Protein AF-A0AAE2YPI3-F1 (afdb_monomer_lite)

Secondary structure (DSSP, 8-state):
-HHHHHHHHHHHHHHHHHHH-HHHHHHHHHHTT-HHHHHTS-HHHHHHHHHHHHHHHHHHHHHHHHHHHTTSS-GGGHHHHHHHHHHHHHHHHHHHHTSPP-

Sequence (102 aa):
MIILYLLNTLFVLGIVLALWFPAETRRILTRLGLWDWIQGIDREVFSRWVERAGIFLMIAALALFASIAMGGHPWDWILPAGEGLFFGVALWLAGFWSRPKS

Radius of gyration: 17.39 Å; chains: 1; bounding box: 37×36×44 Å

pLDDT: mean 88.59, std 6.59, range [60.69, 97.31]

Structure (mmCIF, N/CA/C/O backbone):
data_AF-A0AAE2YPI3-F1
#
_entry.id   AF-A0AAE2YPI3-F1
#
loop_
_atom_site.group_PDB
_atom_site.id
_atom_site.type_symbol
_atom_site.label_atom_id
_atom_site.label_alt_id
_atom_site.label_comp_id
_atom_site.label_asym_id
_atom_site.label_entity_id
_atom_site.label_seq_id
_atom_site.pdbx_PDB_ins_code
_atom_site.Cartn_x
_atom_site.Cartn_y
_atom_site.Cartn_z
_atom_site.occupancy
_atom_site.B_iso_or_equiv
_atom_site.auth_seq_id
_atom_site.auth_comp_id
_atom_site.auth_asym_id
_atom_site.auth_atom_id
_atom_site.pdbx_PDB_model_num
ATOM 1 N N . MET A 1 1 ? -2.182 -19.891 -10.790 1.00 65.88 1 MET A N 1
ATOM 2 C CA . MET A 1 1 ? -2.836 -18.675 -11.325 1.00 65.88 1 MET A CA 1
ATOM 3 C C . MET A 1 1 ? -4.252 -18.500 -10.776 1.00 65.88 1 MET A C 1
ATOM 5 O O . MET A 1 1 ? -4.432 -17.599 -9.976 1.00 65.88 1 MET A O 1
ATOM 9 N N . ILE A 1 2 ? -5.222 -19.378 -11.070 1.00 85.31 2 ILE A N 1
ATOM 10 C CA . ILE A 1 2 ? -6.626 -19.242 -10.597 1.00 85.31 2 ILE A CA 1
ATOM 11 C C . ILE A 1 2 ? -6.775 -19.072 -9.073 1.00 85.31 2 ILE A C 1
ATOM 13 O O . ILE A 1 2 ? -7.499 -18.188 -8.631 1.00 85.31 2 ILE A O 1
ATOM 17 N N . ILE A 1 3 ? -6.054 -19.861 -8.266 1.00 86.25 3 ILE A N 1
ATOM 18 C CA . ILE A 1 3 ? -6.129 -19.774 -6.795 1.00 86.25 3 ILE A CA 1
ATOM 19 C C . ILE A 1 3 ? -5.665 -18.399 -6.286 1.00 86.25 3 ILE A C 1
ATOM 21 O O . ILE A 1 3 ? -6.297 -17.830 -5.405 1.00 86.25 3 ILE A O 1
ATOM 25 N N . LEU A 1 4 ? -4.604 -17.835 -6.873 1.00 72.94 4 LEU A N 1
ATOM 26 C CA . LEU A 1 4 ? -4.101 -16.505 -6.509 1.00 72.94 4 LEU A CA 1
ATOM 27 C C . LEU A 1 4 ? -5.111 -15.407 -6.859 1.00 72.94 4 LEU A C 1
ATOM 29 O O . LEU A 1 4 ? -5.353 -14.529 -6.037 1.00 72.94 4 LEU A O 1
ATOM 33 N N . TYR A 1 5 ? -5.745 -15.481 -8.033 1.00 74.19 5 TYR A N 1
ATOM 34 C CA . TYR A 1 5 ? -6.800 -14.535 -8.409 1.00 74.19 5 TYR A CA 1
ATOM 35 C C . TYR A 1 5 ? -8.025 -14.638 -7.500 1.00 74.19 5 TYR A C 1
ATOM 37 O O . TYR A 1 5 ? -8.576 -13.611 -7.107 1.00 74.19 5 TYR A O 1
ATOM 45 N N . LEU A 1 6 ? -8.426 -15.855 -7.122 1.00 83.69 6 LEU A N 1
ATOM 46 C CA . LEU A 1 6 ? -9.534 -16.069 -6.194 1.00 83.69 6 LEU A CA 1
ATOM 47 C C . LEU A 1 6 ? -9.216 -15.490 -4.811 1.00 83.69 6 LEU A C 1
ATOM 49 O O . LEU A 1 6 ? -10.025 -14.746 -4.267 1.00 83.69 6 LEU A O 1
ATOM 53 N N . LEU A 1 7 ? -8.030 -15.778 -4.269 1.00 81.50 7 LEU A N 1
ATOM 54 C CA . LEU A 1 7 ? -7.588 -15.238 -2.982 1.00 81.50 7 LEU A CA 1
ATOM 55 C C . LEU A 1 7 ? -7.509 -13.709 -3.006 1.00 81.50 7 LEU A C 1
ATOM 57 O O . LEU A 1 7 ? -8.010 -13.069 -2.085 1.00 81.50 7 LEU A O 1
ATOM 61 N N . ASN A 1 8 ? -6.952 -13.123 -4.070 1.00 76.75 8 ASN A N 1
ATOM 62 C CA . ASN A 1 8 ? -6.912 -11.672 -4.243 1.00 76.75 8 ASN A CA 1
ATOM 63 C C . ASN A 1 8 ? -8.328 -11.076 -4.282 1.00 76.75 8 ASN A C 1
ATOM 65 O O . ASN A 1 8 ? -8.628 -10.124 -3.568 1.00 76.75 8 ASN A O 1
ATOM 69 N N . THR A 1 9 ? -9.229 -11.688 -5.053 1.00 80.88 9 THR A N 1
ATOM 70 C CA . THR A 1 9 ? -10.624 -11.242 -5.153 1.00 80.88 9 THR A CA 1
ATOM 71 C C . THR A 1 9 ? -11.322 -11.294 -3.798 1.00 80.88 9 THR A C 1
ATOM 73 O O . THR A 1 9 ? -11.936 -10.311 -3.394 1.00 80.88 9 THR A O 1
ATOM 76 N N . LEU A 1 10 ? -11.193 -12.401 -3.060 1.00 85.94 10 LEU A N 1
ATOM 77 C CA . LEU A 1 10 ? -11.771 -12.549 -1.722 1.00 85.94 10 LEU A CA 1
ATOM 78 C C . LEU A 1 10 ? -11.193 -11.535 -0.730 1.00 85.94 10 LEU A C 1
ATOM 80 O O . LEU A 1 10 ? -11.932 -10.996 0.091 1.00 85.94 10 LEU A O 1
ATOM 84 N N . PHE A 1 11 ? -9.895 -11.246 -0.821 1.00 80.94 11 PHE A N 1
ATOM 85 C CA . PHE A 1 11 ? -9.234 -10.259 0.025 1.00 80.94 11 PHE A CA 1
ATOM 86 C C . PHE A 1 11 ? -9.752 -8.841 -0.242 1.00 80.94 11 PHE A C 1
ATOM 88 O O . PHE A 1 11 ? -10.162 -8.151 0.691 1.00 80.94 11 PHE A O 1
ATOM 95 N N . VAL A 1 12 ? -9.816 -8.429 -1.513 1.00 77.75 12 VAL A N 1
ATOM 96 C CA . VAL A 1 12 ? -10.372 -7.128 -1.919 1.00 77.75 12 VAL A CA 1
ATOM 97 C C . VAL A 1 12 ? -11.831 -7.007 -1.488 1.00 77.75 12 VAL A C 1
ATOM 99 O O . VAL A 1 12 ? -12.218 -5.998 -0.901 1.00 77.75 12 VAL A O 1
ATOM 102 N N . LEU A 1 13 ? -12.635 -8.048 -1.713 1.00 81.19 13 LEU A N 1
ATOM 103 C CA . LEU A 1 13 ? -14.044 -8.068 -1.324 1.00 81.19 13 LEU A CA 1
ATOM 104 C C . LEU A 1 13 ? -14.202 -7.960 0.199 1.00 81.19 13 LEU A C 1
ATOM 106 O O . LEU A 1 13 ? -15.049 -7.212 0.679 1.00 81.19 13 LEU A O 1
ATOM 110 N N . GLY A 1 14 ? -13.333 -8.634 0.957 1.00 83.06 14 GLY A N 1
ATOM 111 C CA . GLY A 1 14 ? -13.251 -8.516 2.410 1.00 83.06 14 GLY A CA 1
ATOM 112 C C . GLY A 1 14 ? -12.948 -7.091 2.878 1.00 83.06 14 GLY A C 1
ATOM 113 O O . GLY A 1 14 ? -13.620 -6.604 3.782 1.00 83.06 14 GLY A O 1
ATOM 114 N N . ILE A 1 15 ? -12.004 -6.391 2.239 1.00 83.81 15 ILE A N 1
ATOM 115 C CA . ILE A 1 15 ? -11.686 -4.985 2.553 1.00 83.81 15 ILE A CA 1
ATOM 116 C C . ILE A 1 15 ? -12.867 -4.064 2.233 1.00 83.81 15 ILE A C 1
ATOM 118 O O . ILE A 1 15 ? -13.221 -3.210 3.044 1.00 83.81 15 ILE A O 1
ATOM 122 N N . VAL A 1 16 ? -13.498 -4.229 1.070 1.00 82.56 16 VAL A N 1
ATOM 123 C CA . VAL A 1 16 ? -14.647 -3.402 0.667 1.00 82.56 16 VAL A CA 1
ATOM 124 C C . VAL A 1 16 ? -15.811 -3.586 1.641 1.00 82.56 16 VAL A C 1
ATOM 126 O O . VAL A 1 16 ? -16.370 -2.603 2.129 1.00 82.56 16 VAL A O 1
ATOM 129 N N . LEU A 1 17 ? -16.136 -4.833 1.991 1.00 82.12 17 LEU A N 1
ATOM 130 C CA . LEU A 1 17 ? -17.153 -5.131 3.000 1.00 82.12 17 LEU A CA 1
ATOM 131 C C . LEU A 1 17 ? -16.764 -4.580 4.376 1.00 82.12 17 LEU A C 1
ATOM 133 O O . LEU A 1 17 ? -17.629 -4.064 5.083 1.00 82.12 17 LEU A O 1
ATOM 137 N N . ALA A 1 18 ? -15.477 -4.622 4.729 1.00 85.19 18 ALA A N 1
ATOM 138 C CA . ALA A 1 18 ? -14.974 -4.051 5.971 1.00 85.19 18 ALA A CA 1
ATOM 139 C C . ALA A 1 18 ? -15.192 -2.538 6.072 1.00 85.19 18 ALA A C 1
ATOM 141 O O . ALA A 1 18 ? -15.543 -2.033 7.140 1.00 85.19 18 ALA A O 1
ATOM 142 N N . LEU A 1 19 ? -15.026 -1.826 4.956 1.00 83.75 19 LEU A N 1
ATOM 143 C CA . LEU A 1 19 ? -15.249 -0.385 4.868 1.00 83.75 19 LEU A CA 1
ATOM 144 C C . LEU A 1 19 ? -16.737 -0.017 4.912 1.00 83.75 19 LEU A C 1
ATOM 146 O O . LEU A 1 19 ? -17.093 0.989 5.521 1.00 83.75 19 LEU A O 1
ATOM 150 N N . TRP A 1 20 ? -17.608 -0.814 4.288 1.00 90.31 20 TRP A N 1
ATOM 151 C CA . TRP A 1 20 ? -19.054 -0.551 4.258 1.00 90.31 20 TRP A CA 1
ATOM 152 C C . TRP A 1 20 ? -19.784 -0.966 5.534 1.00 90.31 20 TRP A C 1
ATOM 154 O O . TRP A 1 20 ? -20.735 -0.300 5.938 1.00 90.31 20 TRP A O 1
ATOM 164 N N . PHE A 1 21 ? -19.331 -2.033 6.193 1.00 91.69 21 PHE A N 1
ATOM 165 C CA . PHE A 1 21 ? -19.969 -2.585 7.388 1.00 91.69 21 PHE A CA 1
ATOM 166 C C . PHE A 1 21 ? -18.974 -2.664 8.558 1.00 91.69 21 PHE A C 1
ATOM 168 O O . PHE A 1 21 ? -18.624 -3.759 9.016 1.00 91.69 21 PHE A O 1
ATOM 175 N N . PRO A 1 22 ? -18.503 -1.518 9.085 1.00 86.69 22 PRO A N 1
ATOM 176 C CA . PRO A 1 22 ? -17.451 -1.489 10.101 1.00 86.69 22 PRO A CA 1
ATOM 177 C C . PRO A 1 22 ? -17.881 -2.134 11.428 1.00 86.69 22 PRO A C 1
ATOM 179 O O . PRO A 1 22 ? -17.069 -2.786 12.087 1.00 86.69 22 PRO A O 1
ATOM 182 N N . ALA A 1 23 ? -19.156 -2.002 11.812 1.00 89.00 23 ALA A N 1
ATOM 183 C CA . ALA A 1 23 ? -19.700 -2.626 13.021 1.00 89.00 23 ALA A CA 1
ATOM 184 C C . ALA A 1 23 ? -19.676 -4.161 12.930 1.00 89.00 23 ALA A C 1
ATOM 186 O O . ALA A 1 23 ? -19.209 -4.844 13.847 1.00 89.00 23 ALA A O 1
ATOM 187 N N . GLU A 1 24 ? -20.082 -4.696 11.780 1.00 90.56 24 GLU A N 1
ATOM 188 C CA . GLU A 1 24 ? -20.209 -6.141 11.578 1.00 90.56 24 GLU A CA 1
ATOM 189 C C . GLU A 1 24 ? -18.839 -6.776 11.407 1.00 90.56 24 GLU A C 1
ATOM 191 O O . GLU A 1 24 ? -18.565 -7.844 11.953 1.00 90.56 24 GLU A O 1
ATOM 196 N N . THR A 1 25 ? -17.935 -6.056 10.755 1.00 88.69 25 THR A N 1
ATOM 197 C CA . THR A 1 25 ? -16.527 -6.426 10.636 1.00 88.69 25 THR A CA 1
ATOM 198 C C . THR A 1 25 ? -15.863 -6.488 11.997 1.00 88.69 25 THR A C 1
ATOM 200 O O . THR A 1 25 ? -15.243 -7.497 12.327 1.00 88.69 25 THR A O 1
ATOM 203 N N . ARG A 1 26 ? -16.059 -5.467 12.840 1.00 87.31 26 ARG A N 1
ATOM 204 C CA . ARG A 1 26 ? -15.593 -5.498 14.228 1.00 87.31 26 ARG A CA 1
ATOM 205 C C . ARG A 1 26 ? -16.150 -6.716 14.960 1.00 87.31 26 ARG A C 1
ATOM 207 O O . ARG A 1 26 ? -15.384 -7.441 15.581 1.00 87.31 26 ARG A O 1
ATOM 214 N N . ARG A 1 27 ? -17.452 -6.993 14.841 1.00 90.94 27 ARG A N 1
ATOM 215 C CA . ARG A 1 27 ? -18.095 -8.150 15.485 1.00 90.94 27 ARG A CA 1
ATOM 216 C C . ARG A 1 27 ? -17.491 -9.482 15.036 1.00 90.94 27 ARG A C 1
ATOM 218 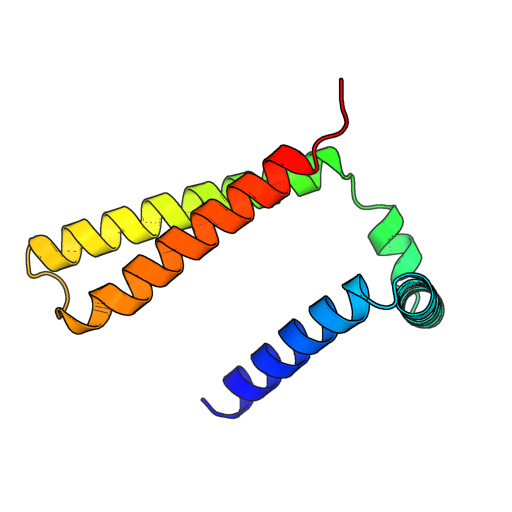O O . ARG A 1 27 ? -17.262 -10.351 15.878 1.00 90.94 27 ARG A O 1
ATOM 225 N N . ILE A 1 28 ? -17.232 -9.651 13.740 1.00 89.62 28 ILE A N 1
ATOM 226 C CA . ILE A 1 28 ? -16.591 -10.851 13.183 1.00 89.62 28 ILE A CA 1
ATOM 227 C C . ILE A 1 28 ? -15.161 -10.975 13.716 1.00 89.62 28 ILE A C 1
ATOM 229 O O . ILE A 1 28 ? -14.800 -12.023 14.245 1.00 89.62 28 ILE A O 1
ATOM 233 N N . LEU A 1 29 ? -14.372 -9.902 13.657 1.00 88.06 29 LEU A N 1
ATOM 234 C CA . LEU A 1 29 ? -12.991 -9.887 14.142 1.00 88.06 29 LEU A CA 1
ATOM 235 C C . LEU A 1 29 ? -12.900 -10.173 15.644 1.00 88.06 29 LEU A C 1
ATOM 237 O O . LEU A 1 29 ? -11.998 -10.889 16.071 1.00 88.06 29 LEU A O 1
ATOM 241 N N . THR A 1 30 ? -13.842 -9.672 16.448 1.00 90.62 30 THR A N 1
ATOM 242 C CA . THR A 1 30 ? -13.912 -9.978 17.884 1.00 90.62 30 THR A CA 1
ATOM 243 C C . THR A 1 30 ? -14.232 -11.453 18.114 1.00 90.62 30 THR A C 1
ATOM 245 O O . THR A 1 30 ? -13.581 -12.090 18.933 1.00 90.62 30 THR A O 1
ATOM 248 N N . ARG A 1 31 ? -15.177 -12.036 17.362 1.00 92.75 31 ARG A N 1
ATOM 249 C CA . ARG A 1 31 ? -15.498 -13.474 17.457 1.00 92.75 31 ARG A CA 1
ATOM 250 C C . ARG A 1 31 ? -14.331 -14.378 17.068 1.00 92.75 31 ARG A C 1
ATOM 252 O O . ARG A 1 31 ? -14.219 -15.472 17.605 1.00 92.75 31 ARG A O 1
ATOM 259 N N . LEU A 1 32 ? -13.482 -13.922 16.152 1.00 90.69 32 LEU A N 1
ATOM 260 C CA . LEU A 1 32 ? -12.272 -14.630 15.736 1.00 90.69 32 LEU A CA 1
ATOM 261 C C . LEU A 1 32 ? -11.074 -14.387 16.674 1.00 90.69 32 LEU A C 1
ATOM 263 O O . LEU A 1 32 ? -10.001 -14.921 16.418 1.00 90.69 32 LEU A O 1
ATOM 267 N N . GLY A 1 33 ? -11.221 -13.569 17.725 1.00 88.75 33 GLY A N 1
ATOM 268 C CA . GLY A 1 33 ? -10.116 -13.189 18.617 1.00 88.75 33 GLY A CA 1
ATOM 269 C C . GLY A 1 33 ? -9.054 -12.296 17.960 1.00 88.75 33 GLY A C 1
ATOM 270 O O . GLY A 1 33 ? -7.997 -12.062 18.533 1.00 88.75 33 GLY A O 1
ATOM 271 N N . LEU A 1 34 ? -9.319 -11.780 16.756 1.00 87.81 34 LEU A N 1
ATOM 272 C CA . LEU A 1 34 ? -8.388 -10.947 15.987 1.00 87.81 34 LEU A CA 1
ATOM 273 C C . LEU A 1 34 ? -8.500 -9.463 16.343 1.00 87.81 34 LEU A C 1
ATOM 275 O O . LEU A 1 34 ? -7.593 -8.684 16.059 1.00 87.81 34 LEU A O 1
ATOM 279 N N . TRP A 1 35 ? -9.619 -9.056 16.945 1.00 87.94 35 TRP A N 1
ATOM 280 C CA . TRP A 1 35 ? -9.869 -7.652 17.262 1.00 87.94 35 TRP A CA 1
ATOM 281 C C . TRP A 1 35 ? -8.860 -7.079 18.260 1.00 87.94 35 TRP A C 1
ATOM 283 O O . TRP A 1 35 ? -8.390 -5.965 18.051 1.00 87.94 35 TRP A O 1
ATOM 293 N N . ASP A 1 36 ? -8.480 -7.844 19.285 1.00 85.75 36 ASP A N 1
ATOM 294 C CA . ASP A 1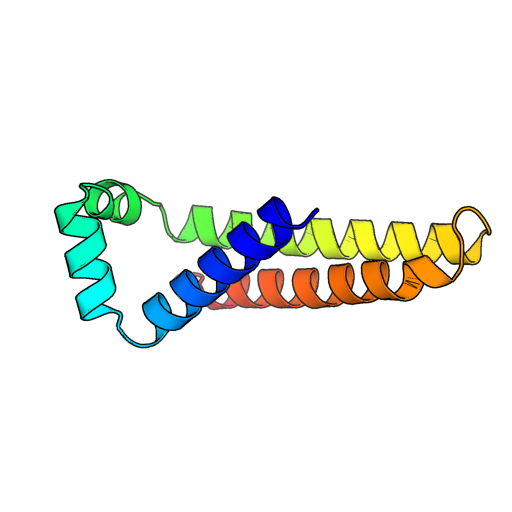 36 ? -7.507 -7.398 20.290 1.00 85.75 36 ASP A CA 1
ATOM 295 C C . ASP A 1 36 ? -6.125 -7.184 19.665 1.00 85.75 36 ASP A C 1
ATOM 297 O O . ASP A 1 36 ? -5.446 -6.197 19.948 1.00 85.75 36 ASP A O 1
ATOM 301 N N . TRP A 1 37 ? -5.747 -8.057 18.726 1.00 84.75 37 TRP A N 1
ATOM 302 C CA . TRP A 1 37 ? -4.517 -7.906 17.957 1.00 84.75 37 TRP A CA 1
ATOM 303 C C . TRP A 1 37 ? -4.545 -6.646 17.085 1.00 84.75 37 TRP A C 1
ATOM 305 O O . TRP A 1 37 ? -3.587 -5.878 17.085 1.00 84.75 37 TRP A O 1
ATOM 315 N N . ILE A 1 38 ? -5.667 -6.381 16.407 1.00 83.62 38 ILE A N 1
ATOM 316 C CA . ILE A 1 38 ? -5.853 -5.179 15.578 1.00 83.62 38 ILE A CA 1
ATOM 317 C C . ILE A 1 38 ? -5.849 -3.902 16.427 1.00 83.62 38 ILE A C 1
ATOM 319 O O . ILE A 1 38 ? -5.293 -2.891 16.005 1.00 83.62 38 ILE A O 1
ATOM 323 N N . GLN A 1 39 ? -6.443 -3.924 17.623 1.00 83.00 39 GLN A N 1
ATOM 324 C CA . GLN A 1 39 ? -6.416 -2.784 18.543 1.00 83.00 39 GLN A CA 1
ATOM 325 C C . GLN A 1 39 ? -5.019 -2.500 19.098 1.00 83.00 39 GLN A C 1
ATOM 327 O O . GLN A 1 39 ? -4.714 -1.342 19.373 1.00 83.00 39 GLN A O 1
ATOM 332 N N . GLY A 1 40 ? -4.178 -3.529 19.230 1.00 82.75 40 GLY A N 1
ATOM 333 C CA . GLY A 1 40 ? -2.777 -3.391 19.624 1.00 82.75 40 GLY A CA 1
ATOM 334 C C . GLY A 1 40 ? -1.868 -2.809 18.537 1.00 82.75 40 GLY A C 1
ATOM 335 O O . GLY A 1 40 ? -0.716 -2.492 18.827 1.00 82.75 40 GLY A O 1
ATOM 336 N N . ILE A 1 41 ? -2.353 -2.654 17.298 1.00 84.88 41 ILE A N 1
ATOM 337 C CA . ILE A 1 41 ? -1.576 -2.031 16.225 1.00 84.88 41 ILE A CA 1
ATOM 338 C C . ILE A 1 41 ? -1.433 -0.537 16.519 1.00 84.88 41 ILE A C 1
ATOM 340 O O . ILE A 1 41 ? -2.402 0.225 16.481 1.00 84.88 41 ILE A O 1
ATOM 344 N N . ASP A 1 42 ? -0.192 -0.109 16.746 1.00 86.06 42 ASP A N 1
ATOM 345 C CA . ASP A 1 42 ? 0.165 1.302 16.786 1.00 86.06 42 ASP A CA 1
ATOM 346 C C . ASP A 1 42 ? -0.142 1.934 15.420 1.00 86.06 42 ASP A C 1
ATOM 348 O O . ASP A 1 42 ? 0.509 1.652 14.408 1.00 86.06 42 ASP A O 1
ATOM 352 N N . ARG A 1 43 ? -1.175 2.783 15.398 1.00 83.94 43 ARG A N 1
ATOM 353 C CA . ARG A 1 43 ? -1.672 3.425 14.178 1.00 83.94 43 ARG A CA 1
ATOM 354 C C . ARG A 1 43 ? -0.630 4.323 13.526 1.00 83.94 43 ARG A C 1
ATOM 356 O O . ARG A 1 43 ? -0.614 4.403 12.303 1.00 83.94 43 ARG A O 1
ATOM 363 N N . GLU A 1 44 ? 0.224 4.977 14.307 1.00 87.38 44 GLU A N 1
ATOM 364 C CA . GLU A 1 44 ? 1.256 5.873 13.785 1.00 87.38 44 GLU A CA 1
ATOM 365 C C . GLU A 1 44 ? 2.415 5.082 13.173 1.00 87.38 44 GLU A C 1
ATOM 367 O O . GLU A 1 44 ? 2.972 5.445 12.133 1.00 87.38 44 GLU A O 1
ATOM 372 N N . VAL A 1 45 ? 2.805 3.975 13.804 1.00 88.00 45 VAL A N 1
ATOM 373 C CA . VAL A 1 45 ? 3.802 3.064 13.231 1.00 88.00 45 VAL A CA 1
ATOM 374 C C . VAL A 1 45 ? 3.246 2.420 11.963 1.00 88.00 45 VAL A C 1
ATOM 376 O O . VAL A 1 45 ? 3.922 2.410 10.934 1.00 88.00 45 VAL A O 1
ATOM 379 N N . PHE A 1 46 ? 2.003 1.940 11.998 1.00 88.75 46 PHE A N 1
ATOM 380 C CA . PHE A 1 46 ? 1.351 1.319 10.850 1.00 88.75 46 PHE A CA 1
ATOM 381 C C . PHE A 1 46 ? 1.183 2.289 9.676 1.00 88.75 46 PHE A C 1
ATOM 383 O O . PHE A 1 46 ? 1.529 1.938 8.549 1.00 88.75 46 PHE A O 1
ATOM 390 N N . SER A 1 47 ? 0.738 3.527 9.918 1.00 89.12 47 SER A N 1
ATOM 391 C CA . SER A 1 47 ? 0.595 4.531 8.859 1.00 89.12 47 SER A CA 1
ATOM 392 C C . SER A 1 47 ? 1.937 4.832 8.184 1.00 89.12 47 SER A C 1
ATOM 394 O O . SER A 1 47 ? 2.017 4.865 6.958 1.00 89.12 47 SER A O 1
ATOM 396 N N . ARG A 1 48 ? 3.024 4.934 8.962 1.00 92.00 48 ARG A N 1
ATOM 397 C CA . ARG A 1 48 ? 4.387 5.099 8.429 1.00 92.00 48 ARG A CA 1
ATOM 398 C C . ARG A 1 48 ? 4.856 3.895 7.614 1.00 92.00 48 ARG A C 1
ATOM 400 O O . ARG A 1 48 ? 5.535 4.081 6.605 1.00 92.00 48 ARG A O 1
ATOM 407 N N . TRP A 1 49 ? 4.517 2.670 8.016 1.00 92.50 49 TRP A N 1
ATOM 408 C CA . TRP A 1 49 ? 4.813 1.476 7.216 1.00 92.50 49 TRP A CA 1
ATOM 409 C C . TRP A 1 49 ? 4.077 1.484 5.880 1.00 92.50 49 TRP A C 1
ATOM 411 O O . TRP A 1 49 ? 4.696 1.213 4.852 1.00 92.50 49 TRP A O 1
ATOM 421 N N . VAL A 1 50 ? 2.793 1.846 5.883 1.00 92.38 50 VAL A N 1
ATOM 422 C CA . VAL A 1 50 ? 1.977 1.964 4.668 1.00 92.38 50 VAL A CA 1
ATOM 423 C C . VAL A 1 50 ? 2.566 3.006 3.713 1.00 92.38 50 VAL A C 1
ATOM 425 O O . VAL A 1 50 ? 2.718 2.734 2.524 1.00 92.38 50 VAL A O 1
ATOM 428 N N . GLU A 1 51 ? 3.000 4.158 4.224 1.00 93.38 51 GLU A N 1
ATOM 429 C CA . GLU A 1 51 ? 3.674 5.166 3.400 1.00 93.38 51 GLU A CA 1
ATOM 430 C C . GLU A 1 51 ? 4.987 4.673 2.804 1.00 93.38 51 GLU A C 1
ATOM 432 O O . GLU A 1 51 ? 5.249 4.895 1.623 1.00 93.38 51 GLU A O 1
ATOM 437 N N . ARG A 1 52 ? 5.822 4.005 3.608 1.00 94.19 52 ARG A N 1
ATOM 438 C CA . ARG A 1 52 ? 7.094 3.439 3.141 1.00 94.19 52 ARG A CA 1
ATOM 439 C C . ARG A 1 52 ? 6.869 2.381 2.069 1.00 94.19 52 ARG A C 1
ATOM 441 O O . ARG A 1 52 ? 7.614 2.360 1.095 1.00 94.19 52 ARG A O 1
ATOM 448 N N . ALA A 1 53 ? 5.842 1.545 2.219 1.00 93.25 53 ALA A N 1
ATOM 449 C CA . ALA A 1 53 ? 5.442 0.584 1.197 1.00 93.25 53 ALA A CA 1
ATOM 450 C C . ALA A 1 53 ? 4.998 1.292 -0.092 1.00 93.25 53 ALA A C 1
ATOM 452 O O . ALA A 1 53 ? 5.409 0.893 -1.181 1.00 93.25 53 ALA A O 1
ATOM 453 N N . GLY A 1 54 ? 4.237 2.385 0.031 1.00 93.94 54 GLY A N 1
ATOM 454 C CA . GLY A 1 54 ? 3.873 3.241 -1.096 1.00 93.94 54 GLY A CA 1
ATOM 455 C C . GLY A 1 54 ? 5.095 3.813 -1.821 1.00 93.94 54 GLY A C 1
ATOM 456 O O . GLY A 1 54 ? 5.232 3.649 -3.030 1.00 93.94 54 GLY A O 1
ATOM 457 N N . ILE A 1 55 ? 6.036 4.406 -1.080 1.00 95.88 55 ILE A N 1
ATOM 458 C CA . ILE A 1 55 ? 7.300 4.941 -1.621 1.00 95.88 55 ILE A CA 1
ATOM 459 C C . ILE A 1 55 ? 8.114 3.851 -2.314 1.00 95.88 55 ILE A C 1
ATOM 461 O O . ILE A 1 55 ? 8.593 4.057 -3.427 1.00 95.88 55 ILE A O 1
ATOM 465 N N . PHE A 1 56 ? 8.248 2.689 -1.681 1.00 96.38 56 PHE A N 1
ATOM 466 C CA . PHE A 1 56 ? 8.960 1.555 -2.256 1.00 96.38 56 PHE A CA 1
ATOM 467 C C . PHE A 1 56 ? 8.360 1.132 -3.602 1.00 96.38 56 PHE A C 1
ATOM 469 O O . PHE A 1 56 ? 9.099 0.982 -4.573 1.00 96.38 56 PHE A O 1
ATOM 476 N N . LEU A 1 57 ? 7.032 1.003 -3.688 1.00 94.62 57 LEU A N 1
ATOM 477 C CA . LEU A 1 57 ? 6.339 0.663 -4.934 1.00 94.62 57 LEU A CA 1
ATOM 478 C C . LEU A 1 57 ? 6.542 1.720 -6.020 1.00 94.62 57 LEU A C 1
ATOM 480 O O . LEU A 1 57 ? 6.813 1.360 -7.163 1.00 94.62 57 LEU A O 1
ATOM 484 N N . MET A 1 58 ? 6.484 3.008 -5.670 1.00 97.31 58 MET A N 1
ATOM 485 C CA . MET A 1 58 ? 6.765 4.087 -6.621 1.00 97.31 58 MET A CA 1
ATOM 486 C C . MET A 1 58 ? 8.199 4.003 -7.163 1.00 97.31 58 MET A C 1
ATOM 488 O O . MET A 1 58 ? 8.403 4.097 -8.370 1.00 97.31 58 MET A O 1
ATOM 492 N N . ILE A 1 59 ? 9.195 3.772 -6.299 1.00 97.19 59 ILE A N 1
ATOM 493 C CA . ILE A 1 59 ? 10.600 3.627 -6.714 1.00 97.19 59 ILE A CA 1
ATOM 494 C C . ILE A 1 59 ? 10.782 2.391 -7.602 1.00 97.19 59 ILE A C 1
ATOM 496 O O . ILE A 1 59 ? 11.432 2.478 -8.642 1.00 97.19 59 ILE A O 1
ATOM 500 N N . ALA 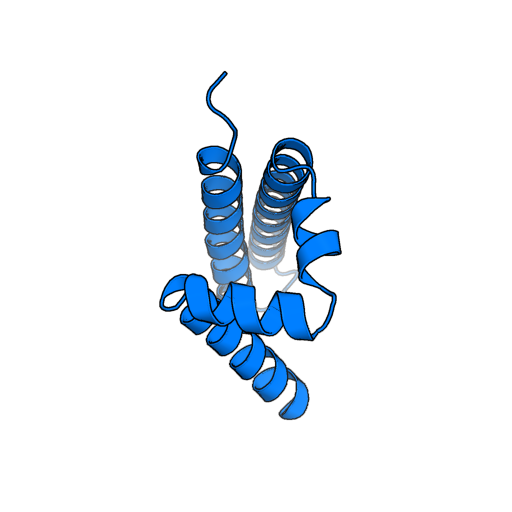A 1 60 ? 10.192 1.253 -7.229 1.00 94.94 60 ALA A N 1
ATOM 501 C CA . ALA A 1 60 ? 10.259 0.026 -8.018 1.00 94.94 60 ALA A CA 1
ATOM 502 C C . ALA A 1 60 ? 9.605 0.197 -9.399 1.00 94.94 60 ALA A C 1
ATOM 504 O O . ALA A 1 60 ? 10.168 -0.233 -10.404 1.00 94.94 60 ALA A O 1
ATOM 505 N N . ALA A 1 61 ? 8.461 0.881 -9.464 1.00 95.44 61 ALA A N 1
ATOM 506 C CA . ALA A 1 61 ? 7.788 1.208 -10.715 1.00 95.44 61 ALA A CA 1
ATOM 507 C C . ALA A 1 61 ? 8.645 2.114 -11.609 1.00 95.44 61 ALA A C 1
ATOM 509 O O . ALA A 1 61 ? 8.795 1.839 -12.797 1.00 95.44 61 ALA A O 1
ATOM 510 N N . LEU A 1 62 ? 9.264 3.158 -11.046 1.00 96.94 62 LEU A N 1
ATOM 511 C CA . LEU A 1 62 ? 10.178 4.039 -11.781 1.00 96.94 62 LEU A CA 1
ATOM 512 C C . LEU A 1 62 ? 11.412 3.286 -12.294 1.00 96.94 62 LEU A C 1
ATOM 514 O O . LEU A 1 62 ? 11.822 3.487 -13.436 1.00 96.94 62 LEU A O 1
ATOM 518 N N . ALA A 1 63 ? 11.978 2.390 -11.483 1.00 95.75 63 ALA A N 1
ATOM 519 C CA . ALA A 1 63 ? 13.081 1.530 -11.901 1.00 95.75 63 ALA A CA 1
ATOM 520 C C . ALA A 1 63 ? 12.667 0.595 -13.051 1.00 95.75 63 ALA A C 1
ATOM 522 O O . ALA A 1 63 ? 13.431 0.409 -13.999 1.00 95.75 63 ALA A O 1
ATOM 523 N N . LEU A 1 64 ? 11.447 0.054 -13.010 1.00 94.38 64 LEU A N 1
ATOM 524 C CA . LEU A 1 64 ? 10.908 -0.775 -14.085 1.00 94.38 64 LEU A CA 1
ATOM 525 C C . LEU A 1 64 ? 10.677 0.040 -15.366 1.00 94.38 64 LEU A C 1
ATOM 527 O O . LEU A 1 64 ? 11.092 -0.401 -16.434 1.00 94.38 64 LEU A O 1
ATOM 531 N N . PHE A 1 65 ? 10.118 1.251 -15.274 1.00 95.25 65 PHE A N 1
ATOM 532 C CA . PHE A 1 65 ? 10.000 2.164 -16.418 1.00 95.25 65 PHE A CA 1
ATOM 533 C C . PHE A 1 65 ? 11.358 2.479 -17.050 1.00 95.25 65 PHE A C 1
ATOM 535 O O . PHE A 1 65 ? 11.497 2.407 -18.271 1.00 95.25 65 PHE A O 1
ATOM 542 N N . ALA A 1 66 ? 12.371 2.778 -16.233 1.00 95.81 66 ALA A N 1
ATOM 543 C CA . ALA A 1 66 ? 13.730 3.005 -16.715 1.00 95.81 66 ALA A CA 1
ATOM 544 C C . ALA A 1 66 ? 14.296 1.755 -17.405 1.00 95.81 66 ALA A C 1
ATOM 546 O O . ALA A 1 66 ? 14.876 1.851 -18.485 1.00 95.81 66 ALA A O 1
ATOM 547 N N . SER A 1 67 ? 14.075 0.572 -16.826 1.00 96.00 67 SER A N 1
ATOM 548 C CA . SER A 1 67 ? 14.510 -0.691 -17.420 1.00 96.00 67 SER A CA 1
ATOM 549 C C . SER A 1 67 ? 13.840 -0.966 -18.770 1.00 96.00 67 SER A C 1
ATOM 551 O O . SER A 1 67 ? 14.530 -1.361 -19.707 1.00 96.00 67 SER A O 1
ATOM 553 N N . ILE A 1 68 ? 12.536 -0.702 -18.910 1.00 94.12 68 ILE A N 1
ATOM 554 C CA . ILE A 1 68 ? 11.808 -0.817 -20.187 1.00 94.12 68 ILE A CA 1
ATOM 555 C C . ILE A 1 68 ? 12.389 0.157 -21.220 1.00 94.12 68 ILE A C 1
ATOM 557 O O . ILE A 1 68 ? 12.697 -0.249 -22.338 1.00 94.12 68 ILE A O 1
ATOM 561 N N . ALA A 1 69 ? 12.610 1.421 -20.843 1.00 93.62 69 ALA A N 1
ATOM 562 C CA . ALA A 1 69 ? 13.170 2.439 -21.736 1.00 93.62 69 ALA A CA 1
ATOM 563 C C . ALA A 1 69 ? 14.590 2.096 -22.224 1.00 93.62 69 ALA A C 1
ATOM 565 O O . ALA A 1 69 ? 14.961 2.441 -23.344 1.00 93.62 69 ALA A O 1
ATOM 566 N N . MET A 1 70 ? 15.372 1.388 -21.406 1.00 95.69 70 MET A N 1
ATOM 567 C CA . MET A 1 70 ? 16.707 0.890 -21.758 1.00 95.69 70 MET A CA 1
ATOM 568 C C . MET A 1 70 ? 16.688 -0.445 -22.524 1.00 95.69 70 MET A C 1
ATOM 570 O O . MET A 1 70 ? 17.749 -0.984 -22.830 1.00 95.69 70 MET A O 1
ATOM 574 N N . GLY A 1 71 ? 15.510 -0.999 -22.826 1.00 92.94 71 GLY A N 1
ATOM 575 C CA . GLY A 1 71 ? 15.363 -2.281 -23.522 1.00 92.94 71 GLY A CA 1
ATOM 576 C C . GLY A 1 71 ? 15.614 -3.515 -22.648 1.00 92.94 71 GLY A C 1
ATOM 577 O O . GLY A 1 71 ? 15.764 -4.613 -23.174 1.00 92.94 71 GLY A O 1
ATOM 578 N N . GLY A 1 72 ? 15.661 -3.359 -21.322 1.00 90.81 72 GLY A N 1
ATOM 579 C CA . GLY A 1 72 ? 15.849 -4.459 -20.373 1.00 90.81 72 GLY A CA 1
ATOM 580 C C . GLY A 1 72 ? 14.601 -5.322 -20.159 1.00 90.81 72 GLY A C 1
ATOM 581 O O . GLY A 1 72 ? 14.729 -6.462 -19.722 1.00 90.81 72 GLY A O 1
ATOM 582 N N . HIS A 1 73 ? 13.410 -4.802 -20.478 1.00 90.19 73 HIS A N 1
ATOM 583 C CA . HIS A 1 73 ? 12.134 -5.518 -20.382 1.00 90.19 73 HIS A CA 1
ATOM 584 C C . HIS A 1 73 ? 11.232 -5.225 -21.599 1.00 90.19 73 HIS A C 1
ATOM 586 O O . HIS A 1 73 ? 11.328 -4.138 -22.173 1.00 90.19 73 HIS A O 1
ATOM 592 N N . PRO A 1 74 ? 10.336 -6.158 -21.985 1.00 92.38 74 PRO A N 1
ATOM 593 C CA . PRO A 1 74 ? 9.336 -5.927 -23.029 1.00 92.38 74 PRO A CA 1
ATOM 594 C C . PRO A 1 74 ? 8.381 -4.774 -22.691 1.00 92.38 74 PRO A C 1
ATOM 596 O O . PRO A 1 74 ? 8.046 -4.556 -21.527 1.00 92.38 74 PRO A O 1
ATOM 599 N N . TRP A 1 75 ? 7.864 -4.094 -23.719 1.00 91.81 75 TRP A N 1
ATOM 600 C CA . TRP A 1 75 ? 6.906 -2.989 -23.568 1.00 91.81 75 TRP A CA 1
ATOM 601 C C 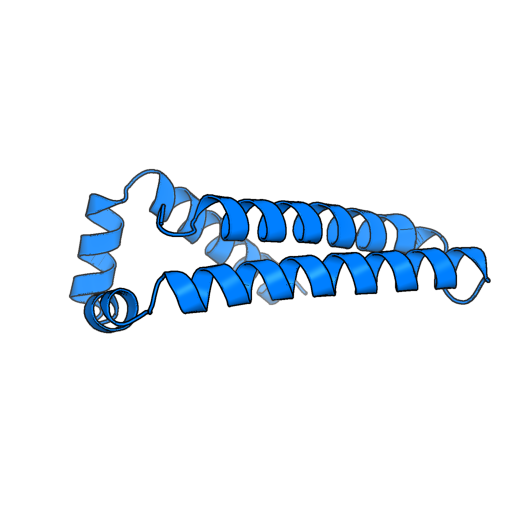. TRP A 1 75 ? 5.617 -3.375 -22.822 1.00 91.81 75 TRP A C 1
ATOM 603 O O . TRP A 1 75 ? 5.025 -2.529 -22.155 1.00 91.81 75 TRP A O 1
ATOM 613 N N . ASP A 1 76 ? 5.221 -4.648 -22.850 1.00 90.75 76 ASP A N 1
ATOM 614 C CA . ASP A 1 76 ? 4.049 -5.174 -22.133 1.00 90.75 76 ASP A CA 1
ATOM 615 C C . ASP A 1 76 ? 4.126 -4.941 -20.610 1.00 90.75 76 ASP A C 1
ATOM 617 O O . ASP A 1 76 ? 3.108 -4.898 -19.919 1.00 90.75 76 ASP A O 1
ATOM 621 N N . TRP A 1 77 ? 5.336 -4.729 -20.079 1.00 90.56 77 TRP A N 1
ATOM 622 C CA . TRP A 1 77 ? 5.579 -4.424 -18.670 1.00 90.56 77 TRP A CA 1
ATOM 623 C C . TRP A 1 77 ? 5.243 -2.975 -18.281 1.00 90.56 77 TRP A C 1
ATOM 625 O O . TRP A 1 77 ? 5.253 -2.666 -17.087 1.00 90.56 77 TRP A O 1
ATOM 635 N N . ILE A 1 78 ? 4.884 -2.096 -19.234 1.00 91.88 78 ILE A N 1
ATOM 636 C CA . ILE A 1 78 ? 4.368 -0.748 -18.925 1.00 91.88 78 ILE A CA 1
ATOM 637 C C . ILE A 1 78 ? 3.163 -0.838 -17.997 1.00 91.88 78 ILE A C 1
ATOM 639 O O . ILE A 1 78 ? 3.065 -0.051 -17.060 1.00 91.88 78 ILE A O 1
ATOM 643 N N . LEU A 1 79 ? 2.229 -1.752 -18.276 1.00 90.38 79 LEU A N 1
ATOM 644 C CA . LEU A 1 79 ? 0.982 -1.825 -17.525 1.00 90.38 79 LEU A CA 1
ATOM 645 C C . LEU A 1 79 ? 1.253 -2.180 -16.047 1.00 90.38 79 LEU A C 1
ATOM 647 O O . LEU A 1 79 ? 0.870 -1.380 -15.193 1.00 90.38 79 LEU A O 1
ATOM 651 N N . PRO A 1 80 ? 2.011 -3.250 -15.723 1.00 88.75 80 PRO A N 1
ATOM 652 C CA . PRO A 1 80 ? 2.480 -3.505 -14.359 1.00 88.75 80 PRO A CA 1
ATOM 653 C C . PRO A 1 80 ? 3.244 -2.339 -13.717 1.00 88.75 80 PRO A C 1
ATOM 655 O O . PRO A 1 80 ? 3.060 -2.061 -12.533 1.00 88.75 80 PRO A O 1
ATOM 658 N N . ALA A 1 81 ? 4.101 -1.639 -14.472 1.00 90.88 81 ALA A N 1
ATOM 659 C CA . ALA A 1 81 ? 4.834 -0.482 -13.958 1.00 90.88 81 ALA A CA 1
ATOM 660 C C . ALA A 1 81 ? 3.886 0.677 -13.600 1.00 90.88 81 ALA A C 1
ATOM 662 O O . ALA A 1 81 ? 4.012 1.287 -12.538 1.00 90.88 81 ALA A O 1
ATOM 663 N N . GLY A 1 82 ? 2.895 0.946 -14.452 1.00 92.38 82 GLY A N 1
ATOM 664 C CA . GLY A 1 82 ? 1.858 1.947 -14.220 1.00 92.38 82 GLY A CA 1
ATOM 665 C C . GLY A 1 82 ? 0.975 1.604 -13.022 1.00 92.38 82 GLY A C 1
ATOM 666 O O . GLY A 1 82 ? 0.743 2.463 -12.173 1.00 92.38 82 GLY A O 1
ATOM 667 N N . GLU A 1 83 ? 0.545 0.347 -12.903 1.00 90.31 83 GLU A N 1
ATOM 668 C CA . GLU A 1 83 ? -0.192 -0.154 -11.737 1.00 90.31 83 GLU A CA 1
ATOM 669 C C . GLU A 1 83 ? 0.634 -0.006 -10.455 1.00 90.31 83 GLU A C 1
ATOM 671 O O . GLU A 1 83 ? 0.141 0.532 -9.464 1.00 90.31 83 GLU A O 1
ATOM 676 N N . GLY A 1 84 ? 1.908 -0.406 -10.480 1.00 90.94 84 GLY A N 1
ATOM 677 C CA . GLY A 1 84 ? 2.825 -0.256 -9.351 1.00 90.94 84 GLY A CA 1
ATOM 678 C C . GLY A 1 84 ? 2.977 1.199 -8.903 1.00 90.94 84 GLY A C 1
ATOM 679 O O . GLY A 1 84 ? 2.924 1.484 -7.706 1.00 90.94 84 GLY A O 1
ATOM 680 N N . LEU A 1 85 ? 3.088 2.133 -9.853 1.00 95.06 85 LEU A N 1
ATOM 681 C CA . LEU A 1 85 ? 3.155 3.564 -9.559 1.00 95.06 85 LEU A CA 1
ATOM 682 C C . LEU A 1 85 ? 1.838 4.074 -8.959 1.00 95.06 85 LEU A C 1
ATOM 684 O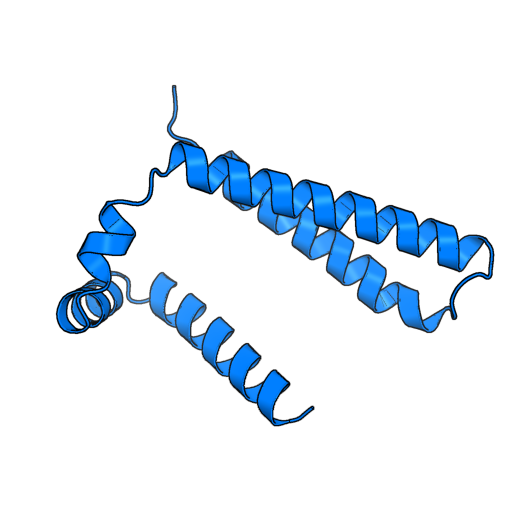 O . LEU A 1 85 ? 1.854 4.749 -7.930 1.00 95.06 85 LEU A O 1
ATOM 688 N N . PHE A 1 86 ? 0.703 3.721 -9.564 1.00 94.94 86 PHE A N 1
ATOM 689 C CA . PHE A 1 86 ? -0.626 4.115 -9.097 1.00 94.94 86 PHE A CA 1
ATOM 690 C C . PHE A 1 86 ? -0.905 3.619 -7.672 1.00 94.94 86 PHE A C 1
ATOM 692 O O . PHE A 1 86 ? -1.254 4.412 -6.794 1.00 94.94 86 PHE A O 1
ATOM 699 N N . PHE A 1 87 ? -0.702 2.326 -7.409 1.00 90.88 87 PHE A N 1
ATOM 700 C CA . PHE A 1 87 ? -0.894 1.752 -6.077 1.00 90.88 87 PHE A CA 1
ATOM 701 C C . PHE A 1 87 ? 0.123 2.287 -5.068 1.00 90.88 87 PHE A C 1
ATOM 703 O O . PHE A 1 87 ? -0.230 2.505 -3.909 1.00 90.88 87 PHE A O 1
ATOM 710 N N . GLY A 1 88 ? 1.356 2.565 -5.501 1.00 93.94 88 GLY A N 1
ATOM 711 C CA . GLY A 1 88 ? 2.364 3.219 -4.672 1.00 93.94 88 GLY A CA 1
ATOM 712 C C . GLY A 1 88 ? 1.908 4.594 -4.175 1.00 93.94 88 GLY A C 1
ATOM 713 O O . GLY A 1 88 ? 1.956 4.863 -2.972 1.00 93.94 88 GLY A O 1
ATOM 714 N N . VAL A 1 89 ? 1.380 5.433 -5.073 1.00 95.25 89 VAL A N 1
ATOM 715 C CA . VAL A 1 89 ? 0.804 6.744 -4.722 1.00 95.25 89 VAL A CA 1
ATOM 716 C C . VAL A 1 89 ? -0.406 6.588 -3.801 1.00 95.25 89 VAL A C 1
ATOM 718 O O . VAL A 1 89 ? -0.503 7.288 -2.792 1.00 95.25 89 VAL A O 1
ATOM 721 N N . ALA A 1 90 ? -1.313 5.657 -4.109 1.00 93.44 90 ALA A N 1
ATOM 722 C CA . ALA A 1 90 ? -2.510 5.422 -3.306 1.00 93.44 90 ALA A CA 1
ATOM 723 C C . ALA A 1 90 ? -2.169 5.014 -1.862 1.00 93.44 90 ALA A C 1
ATOM 725 O O . ALA A 1 90 ? -2.752 5.551 -0.920 1.00 93.44 90 ALA A O 1
ATOM 726 N N . LEU A 1 91 ? -1.195 4.118 -1.672 1.00 93.19 91 LEU A N 1
ATOM 727 C CA . LEU A 1 91 ? -0.723 3.718 -0.344 1.00 93.19 91 LEU A CA 1
ATOM 728 C C . LEU A 1 91 ? -0.039 4.870 0.385 1.00 93.19 91 LEU A C 1
ATOM 730 O O . LEU A 1 91 ? -0.305 5.087 1.565 1.00 93.19 91 LEU A O 1
ATOM 734 N N . TRP A 1 92 ? 0.800 5.640 -0.310 1.00 95.56 92 TRP A N 1
ATOM 735 C CA . TRP A 1 92 ? 1.435 6.807 0.292 1.00 95.56 92 TRP A CA 1
ATOM 736 C C . TRP A 1 92 ? 0.401 7.815 0.809 1.00 95.56 92 TRP A C 1
ATOM 738 O O . TRP A 1 92 ? 0.475 8.220 1.969 1.00 95.56 92 TRP A O 1
ATOM 748 N N . LEU A 1 93 ? -0.614 8.146 0.003 1.00 93.94 93 LEU A N 1
ATOM 749 C CA . LEU A 1 93 ? -1.716 9.021 0.417 1.00 93.94 93 LEU A CA 1
ATOM 750 C C . LEU A 1 93 ? -2.513 8.433 1.585 1.00 93.94 93 LEU A C 1
ATOM 752 O O . LEU A 1 93 ? -2.801 9.142 2.549 1.00 93.94 93 LEU A O 1
ATOM 756 N N . ALA A 1 94 ? -2.843 7.140 1.522 1.00 89.81 94 ALA A N 1
ATOM 757 C CA . ALA A 1 94 ? -3.602 6.462 2.567 1.00 89.81 94 ALA A CA 1
ATOM 758 C C . ALA A 1 94 ? -2.875 6.511 3.915 1.00 89.81 94 ALA A C 1
ATOM 760 O O . ALA A 1 94 ? -3.484 6.848 4.930 1.00 89.81 94 ALA A O 1
ATOM 761 N N . GLY A 1 95 ? -1.574 6.220 3.936 1.00 90.06 95 GLY A N 1
ATOM 762 C CA . GLY A 1 95 ? -0.777 6.301 5.153 1.00 90.06 95 GLY A CA 1
ATOM 763 C C . GLY A 1 95 ? -0.622 7.744 5.6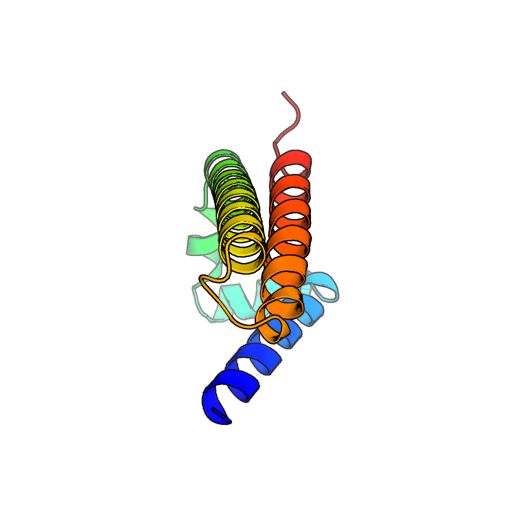47 1.00 90.06 95 GLY A C 1
ATOM 764 O O . GLY A 1 95 ? -0.884 8.009 6.821 1.00 90.06 95 GLY A O 1
ATOM 765 N N . PHE A 1 96 ? -0.331 8.690 4.748 1.00 90.81 96 PHE A N 1
ATOM 766 C CA . PHE A 1 96 ? -0.160 10.105 5.089 1.00 90.81 96 PHE A CA 1
ATOM 767 C C . PHE A 1 96 ? -1.417 10.717 5.724 1.00 90.81 96 PHE A C 1
ATOM 769 O O . PHE A 1 96 ? -1.328 11.376 6.761 1.00 90.81 96 PHE A O 1
ATOM 776 N N . TRP A 1 97 ? -2.599 10.467 5.153 1.00 90.31 97 TRP A N 1
ATOM 777 C CA . TRP A 1 97 ? -3.871 10.961 5.695 1.00 90.31 97 TRP A CA 1
ATOM 778 C C . TRP A 1 97 ? -4.354 10.209 6.937 1.00 90.31 97 TRP A C 1
ATOM 780 O O . TRP A 1 97 ? -5.195 10.729 7.668 1.00 90.31 97 TRP A O 1
ATOM 790 N N . SER A 1 98 ? -3.823 9.014 7.198 1.00 86.25 98 SER A N 1
ATOM 791 C CA . SER A 1 98 ? -4.162 8.220 8.386 1.00 86.25 98 SER A CA 1
ATOM 792 C C . SER A 1 98 ? -3.333 8.581 9.620 1.00 86.25 98 SER A C 1
ATOM 794 O O . SER A 1 98 ? -3.578 8.031 10.696 1.00 86.25 98 SER A O 1
ATOM 796 N N . ARG A 1 99 ? -2.351 9.484 9.497 1.00 83.75 99 ARG A N 1
ATOM 797 C CA . ARG A 1 99 ? -1.557 9.951 10.638 1.00 83.75 99 ARG A CA 1
ATOM 798 C C . ARG A 1 99 ? -2.458 10.643 11.676 1.00 83.75 99 ARG A C 1
ATOM 800 O O . ARG A 1 99 ? -3.328 11.430 11.292 1.00 83.75 99 ARG A O 1
ATOM 807 N N . PRO A 1 100 ? -2.247 10.409 12.985 1.00 77.00 100 PRO A N 1
ATOM 808 C CA . PRO A 1 100 ? -2.883 11.225 14.014 1.00 77.00 100 PRO A CA 1
ATOM 809 C C . PRO A 1 100 ? -2.507 12.695 13.789 1.00 77.00 100 PRO A C 1
ATOM 811 O O . PRO A 1 100 ? -1.344 12.997 13.516 1.00 77.00 100 PRO A O 1
ATOM 814 N N . LYS A 1 101 ? -3.477 13.613 13.876 1.00 72.12 101 LYS A N 1
ATOM 815 C CA . LYS A 1 101 ? -3.174 15.050 13.858 1.00 72.12 101 LYS A CA 1
ATOM 816 C C . LYS A 1 101 ? -2.371 15.369 15.122 1.00 72.12 101 LYS A C 1
ATOM 818 O O . LYS A 1 101 ? -2.877 15.123 16.215 1.00 72.12 101 LYS A O 1
ATOM 823 N N . SER A 1 102 ? -1.136 15.836 14.941 1.00 60.69 102 SER A N 1
ATOM 824 C CA . SER A 1 102 ? -0.272 16.346 16.014 1.00 60.69 102 SER A CA 1
ATOM 825 C C . SER A 1 102 ? -0.838 17.618 16.624 1.00 60.69 102 SER A C 1
ATOM 827 O O . SER A 1 102 ? -1.287 18.462 15.810 1.00 60.69 102 SER A O 1
#

Foldseek 3Di:
DVVVVVVVVVVVVLVVCCVVCVPVNCVVCVVVVNNVVVVPDPQLVVLVVLLVQLVVLLVVLVVVVVCVVVVNDPPVCPVVSVVSNVSSVVSNVVSVVSHDDD

Organism: NCBI:txid2724909